Protein AF-A0A8H2WHF4-F1 (afdb_monomer_lite)

pLDDT: mean 79.26, s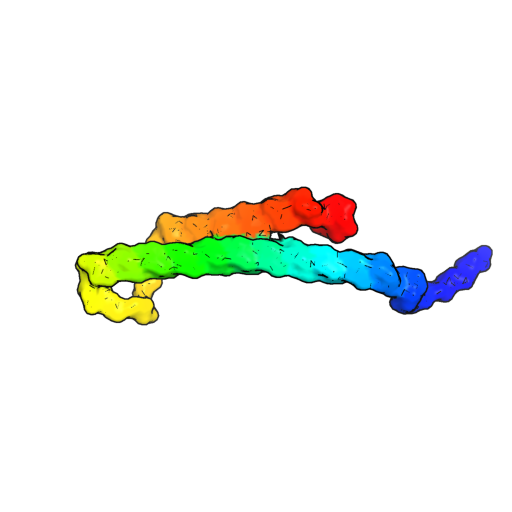td 15.99, range [42.88, 95.38]

InterPro domains:
  IPR023271 Aquaporin-like [G3DSA:1.20.1080.10] (2-89)

Structure (mmCIF, N/CA/C/O backbone):
data_AF-A0A8H2WHF4-F1
#
_entry.id   AF-A0A8H2WHF4-F1
#
loop_
_atom_site.group_PDB
_atom_site.id
_atom_site.type_symbol
_atom_site.label_atom_id
_atom_site.label_alt_id
_atom_site.label_comp_id
_atom_site.label_asym_id
_atom_site.label_entity_id
_atom_site.label_seq_id
_atom_site.pdbx_PDB_ins_code
_atom_site.Cartn_x
_atom_site.Cartn_y
_atom_site.Cartn_z
_atom_site.occupancy
_atom_site.B_iso_or_equiv
_atom_site.auth_seq_id
_atom_site.auth_comp_id
_atom_site.auth_asym_id
_atom_site.auth_atom_id
_atom_site.pdbx_PDB_model_num
ATOM 1 N N . MET A 1 1 ? 13.250 5.324 -43.236 1.00 42.88 1 MET A N 1
ATOM 2 C CA . MET A 1 1 ? 12.254 4.441 -42.594 1.00 42.88 1 MET A CA 1
ATOM 3 C C . MET A 1 1 ? 13.023 3.403 -41.809 1.00 42.88 1 MET A C 1
ATOM 5 O O . MET A 1 1 ? 13.744 2.624 -42.417 1.00 42.88 1 MET A O 1
ATOM 9 N N . LYS A 1 2 ? 13.003 3.508 -40.481 1.00 44.91 2 LYS A N 1
ATOM 10 C CA . LYS A 1 2 ? 13.723 2.609 -39.581 1.00 44.91 2 LYS A CA 1
ATOM 11 C C . LYS A 1 2 ? 12.753 1.479 -39.246 1.00 44.91 2 LYS A C 1
ATOM 13 O O . LYS A 1 2 ? 11.695 1.740 -38.686 1.00 44.91 2 LYS A O 1
ATOM 18 N N . ASN A 1 3 ? 13.052 0.281 -39.732 1.00 54.06 3 ASN A N 1
ATOM 19 C CA . ASN A 1 3 ? 12.263 -0.913 -39.457 1.00 54.06 3 ASN A CA 1
ATOM 20 C C . ASN A 1 3 ? 12.716 -1.453 -38.099 1.00 54.06 3 ASN A C 1
ATOM 22 O O . ASN A 1 3 ? 13.542 -2.360 -38.049 1.00 54.06 3 ASN A O 1
ATOM 26 N N . ASP A 1 4 ? 12.223 -0.859 -37.017 1.00 54.22 4 ASP A N 1
ATOM 27 C CA . ASP A 1 4 ? 12.378 -1.434 -35.686 1.00 54.22 4 ASP A CA 1
ATOM 28 C C . ASP A 1 4 ? 11.227 -2.432 -35.512 1.00 54.22 4 ASP A C 1
ATOM 30 O O . ASP A 1 4 ? 10.068 -2.072 -35.330 1.00 54.22 4 ASP A O 1
ATOM 34 N N . SER A 1 5 ? 11.528 -3.714 -35.708 1.00 56.38 5 SER A N 1
ATOM 35 C CA . SER A 1 5 ? 10.627 -4.800 -35.341 1.00 56.38 5 SER A CA 1
ATOM 36 C C . SER A 1 5 ? 10.467 -4.784 -33.821 1.00 56.38 5 SER A C 1
ATOM 38 O O . SER A 1 5 ? 11.422 -5.129 -33.122 1.00 56.38 5 SER A O 1
ATOM 40 N N . ASP A 1 6 ? 9.296 -4.383 -33.323 1.00 62.00 6 ASP A N 1
ATOM 41 C CA . ASP A 1 6 ? 8.919 -4.470 -31.908 1.00 62.00 6 ASP A CA 1
ATOM 42 C C . ASP A 1 6 ? 9.020 -5.929 -31.438 1.00 62.00 6 ASP A C 1
ATOM 44 O O . ASP A 1 6 ? 8.107 -6.744 -31.585 1.00 62.00 6 ASP A O 1
ATOM 48 N N . SER A 1 7 ? 10.191 -6.292 -30.918 1.00 64.50 7 SER A N 1
ATOM 49 C CA . SER A 1 7 ? 10.416 -7.575 -30.272 1.00 64.50 7 SER A CA 1
ATOM 50 C C . SER A 1 7 ? 9.668 -7.561 -28.946 1.00 64.50 7 SER A C 1
ATOM 52 O O . SER A 1 7 ? 10.010 -6.782 -28.058 1.00 64.50 7 SER A O 1
ATOM 54 N N . LEU A 1 8 ? 8.700 -8.467 -28.783 1.00 62.44 8 LEU A N 1
ATOM 55 C CA . LEU A 1 8 ? 7.962 -8.694 -27.529 1.00 62.44 8 LEU A CA 1
ATOM 56 C C . LEU A 1 8 ? 8.875 -8.934 -26.310 1.00 62.44 8 LEU A C 1
ATOM 58 O O . LEU A 1 8 ? 8.425 -8.833 -25.177 1.00 62.44 8 LEU A O 1
ATOM 62 N N . PHE A 1 9 ? 10.154 -9.252 -26.534 1.00 66.19 9 PHE A N 1
ATOM 63 C CA . PHE A 1 9 ? 11.149 -9.504 -25.491 1.00 66.19 9 PHE A CA 1
ATOM 64 C C . PHE A 1 9 ? 12.262 -8.450 -25.430 1.00 66.19 9 PHE A C 1
ATOM 66 O O . PHE A 1 9 ? 13.199 -8.604 -24.650 1.00 66.19 9 PHE A O 1
ATOM 73 N N . GLY A 1 10 ? 12.191 -7.388 -26.239 1.00 69.25 10 GLY A N 1
ATOM 74 C CA . GLY A 1 10 ? 13.212 -6.335 -26.274 1.00 69.25 10 GLY A CA 1
ATOM 75 C C . GLY A 1 10 ? 13.336 -5.569 -24.954 1.00 69.25 10 GLY A C 1
ATOM 76 O O . GLY A 1 10 ? 14.442 -5.193 -24.577 1.00 69.25 10 GLY A O 1
ATOM 77 N N . ASN A 1 11 ? 12.223 -5.430 -24.223 1.00 77.31 11 ASN A N 1
ATOM 78 C CA . ASN A 1 11 ? 12.135 -4.688 -22.960 1.00 77.31 11 ASN A CA 1
ATOM 79 C C . ASN A 1 11 ? 11.789 -5.575 -21.752 1.00 77.31 11 ASN A C 1
ATOM 81 O O . ASN A 1 11 ? 11.463 -5.064 -20.686 1.00 77.31 11 ASN A O 1
ATOM 85 N N . LEU A 1 12 ? 11.928 -6.904 -21.872 1.00 82.81 12 LEU A N 1
ATOM 86 C CA . LEU A 1 12 ? 11.504 -7.865 -20.841 1.00 82.81 12 LEU A CA 1
ATOM 87 C C . LEU A 1 12 ? 12.089 -7.564 -19.448 1.00 82.81 12 LEU A C 1
ATOM 89 O O . LEU A 1 12 ? 11.450 -7.812 -18.430 1.00 82.81 12 LEU A O 1
ATOM 93 N N . ARG A 1 13 ? 13.315 -7.032 -19.387 1.00 83.00 13 ARG A N 1
ATOM 94 C CA . ARG A 1 13 ? 13.958 -6.640 -18.127 1.00 83.00 13 ARG A CA 1
ATOM 95 C C . ARG A 1 13 ? 13.225 -5.488 -17.438 1.00 83.00 13 ARG A C 1
ATOM 97 O O . ARG A 1 13 ? 13.048 -5.540 -16.222 1.00 83.00 13 ARG A O 1
ATOM 104 N N . ASP A 1 14 ? 12.825 -4.480 -18.201 1.00 84.50 14 ASP A N 1
ATOM 105 C CA . ASP A 1 14 ? 12.125 -3.308 -17.680 1.00 84.50 14 ASP A CA 1
ATOM 106 C C . ASP A 1 14 ? 10.677 -3.677 -17.330 1.00 84.50 14 ASP A C 1
ATOM 108 O O . ASP A 1 14 ? 10.190 -3.288 -16.269 1.00 84.50 14 ASP A O 1
ATOM 112 N N . ASP A 1 15 ? 10.050 -4.548 -18.128 1.00 85.94 15 ASP A N 1
ATOM 113 C CA . ASP A 1 15 ? 8.718 -5.101 -17.857 1.00 85.94 15 ASP A CA 1
ATOM 114 C C . ASP A 1 15 ? 8.690 -5.940 -16.568 1.00 85.94 15 ASP A C 1
ATOM 116 O O . ASP A 1 15 ? 7.791 -5.786 -15.743 1.00 85.94 15 ASP A O 1
ATOM 120 N N . ILE A 1 16 ? 9.690 -6.803 -16.340 1.00 89.38 16 ILE A N 1
ATOM 121 C CA . ILE A 1 16 ? 9.809 -7.588 -15.097 1.00 89.38 16 ILE A CA 1
ATOM 122 C C . ILE A 1 16 ? 10.068 -6.672 -13.900 1.00 89.38 16 ILE A C 1
ATOM 124 O O . ILE A 1 16 ? 9.505 -6.888 -12.826 1.00 89.38 16 ILE A O 1
ATOM 128 N N . HIS A 1 17 ? 10.914 -5.652 -14.064 1.00 88.12 17 HIS A N 1
ATOM 129 C CA . HIS A 1 17 ? 11.183 -4.691 -13.001 1.00 88.12 17 HIS A CA 1
ATOM 130 C C . HIS A 1 17 ? 9.907 -3.931 -12.613 1.00 88.12 17 HIS A C 1
ATOM 132 O O . HIS A 1 17 ? 9.566 -3.884 -11.429 1.00 88.12 17 HIS A O 1
ATOM 138 N N . ALA A 1 18 ? 9.152 -3.433 -13.595 1.00 88.50 18 ALA A N 1
ATOM 139 C CA . ALA A 1 18 ? 7.861 -2.793 -13.370 1.00 88.50 18 ALA A CA 1
ATOM 140 C C . ALA A 1 18 ? 6.854 -3.752 -12.713 1.00 88.50 18 ALA A C 1
ATOM 142 O O . ALA A 1 18 ? 6.303 -3.436 -11.661 1.00 88.50 18 ALA A O 1
ATOM 143 N N . ALA A 1 19 ? 6.688 -4.967 -13.245 1.00 89.94 19 ALA A N 1
ATOM 144 C CA . ALA A 1 19 ? 5.778 -5.968 -12.686 1.00 89.94 19 ALA A CA 1
ATOM 145 C C . ALA A 1 19 ? 6.124 -6.350 -11.235 1.00 89.94 19 ALA A C 1
ATOM 147 O O . ALA A 1 19 ? 5.230 -6.568 -10.417 1.00 89.94 19 ALA A O 1
ATOM 148 N N . SER A 1 20 ? 7.416 -6.415 -10.890 1.00 90.44 20 SER A N 1
ATOM 149 C CA . SER A 1 20 ? 7.859 -6.727 -9.527 1.00 90.44 20 SER A CA 1
ATOM 150 C C . SER A 1 20 ? 7.483 -5.636 -8.521 1.00 90.44 20 SER A C 1
ATOM 152 O O . SER A 1 20 ? 7.094 -5.937 -7.391 1.00 90.44 20 SER A O 1
ATOM 154 N N . LEU A 1 21 ? 7.551 -4.373 -8.941 1.00 88.62 21 LEU A N 1
ATOM 155 C CA . LEU A 1 21 ? 7.219 -3.227 -8.104 1.00 88.62 21 LEU A CA 1
ATOM 156 C C . LEU A 1 21 ? 5.709 -3.016 -7.998 1.00 88.62 21 LEU A C 1
ATOM 158 O O . LEU A 1 21 ? 5.226 -2.750 -6.903 1.00 88.62 21 LEU A O 1
ATOM 162 N N . GLU A 1 22 ? 4.962 -3.253 -9.075 1.00 91.50 22 GLU A N 1
ATOM 163 C CA . GLU A 1 22 ? 3.494 -3.312 -9.054 1.00 91.50 22 GLU A CA 1
ATOM 164 C C . GLU A 1 22 ? 2.984 -4.398 -8.099 1.00 91.50 22 GLU A C 1
ATOM 166 O O . GLU A 1 22 ? 2.065 -4.180 -7.303 1.00 91.50 22 GLU A O 1
ATOM 171 N N . LEU A 1 23 ? 3.625 -5.571 -8.112 1.00 93.75 23 LEU A N 1
ATOM 172 C CA . LEU A 1 23 ? 3.307 -6.644 -7.177 1.00 93.75 23 LEU A CA 1
ATOM 173 C C . LEU A 1 23 ? 3.619 -6.232 -5.732 1.00 93.75 23 LEU A C 1
ATOM 175 O O . LEU A 1 23 ? 2.789 -6.440 -4.849 1.00 93.75 23 LEU A O 1
ATOM 179 N N . ALA A 1 24 ? 4.785 -5.631 -5.480 1.00 93.25 24 ALA A N 1
ATOM 180 C CA . ALA A 1 24 ? 5.161 -5.161 -4.148 1.00 93.25 24 ALA A CA 1
ATOM 181 C C . ALA A 1 24 ? 4.208 -4.070 -3.626 1.00 93.25 24 ALA A C 1
ATOM 183 O O . ALA A 1 24 ? 3.774 -4.136 -2.473 1.00 93.25 24 ALA A O 1
ATOM 184 N N . GLY A 1 25 ? 3.832 -3.112 -4.478 1.00 91.94 25 GLY A N 1
ATOM 185 C CA . GLY A 1 25 ? 2.853 -2.070 -4.170 1.00 91.94 25 GLY A CA 1
ATOM 186 C C . GLY A 1 25 ? 1.472 -2.644 -3.878 1.00 91.94 25 GLY A C 1
ATOM 187 O O . GLY A 1 25 ? 0.859 -2.286 -2.875 1.00 91.94 25 GLY A O 1
ATOM 188 N N . THR A 1 26 ? 1.024 -3.616 -4.672 1.00 94.06 26 THR A N 1
ATOM 189 C CA . THR A 1 26 ? -0.249 -4.314 -4.446 1.0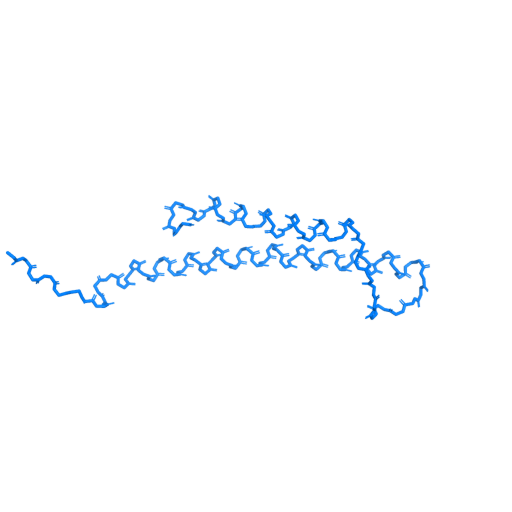0 94.06 26 THR A CA 1
ATOM 190 C C . THR A 1 26 ? -0.234 -5.110 -3.143 1.00 94.06 26 THR A C 1
ATOM 192 O O . THR A 1 26 ? -1.210 -5.080 -2.395 1.00 94.06 26 THR A O 1
ATOM 195 N N . ILE A 1 27 ? 0.868 -5.798 -2.824 1.00 95.19 27 ILE A N 1
ATOM 196 C CA . ILE A 1 27 ? 1.012 -6.513 -1.550 1.00 95.19 27 ILE A CA 1
ATOM 197 C C . ILE A 1 27 ? 0.930 -5.528 -0.385 1.00 95.19 27 ILE A C 1
ATOM 199 O O . ILE A 1 27 ? 0.204 -5.793 0.568 1.00 95.19 27 ILE A O 1
ATOM 203 N N . LEU A 1 28 ? 1.627 -4.392 -0.452 1.00 93.19 28 LEU A N 1
ATOM 204 C CA . LEU A 1 28 ? 1.595 -3.378 0.603 1.00 93.19 28 LEU A CA 1
ATOM 205 C C . LEU A 1 28 ? 0.197 -2.758 0.758 1.00 93.19 28 LEU A C 1
ATOM 207 O O . LEU A 1 28 ? -0.293 -2.631 1.884 1.00 93.19 28 LEU A O 1
ATOM 211 N N . PHE A 1 29 ? -0.466 -2.446 -0.358 1.00 94.06 29 PHE A N 1
ATOM 212 C CA . PHE A 1 29 ? -1.849 -1.976 -0.387 1.00 94.06 29 PHE A CA 1
ATOM 213 C C . PHE A 1 29 ? -2.790 -2.980 0.292 1.00 94.06 29 PHE A C 1
ATOM 215 O O . PHE A 1 29 ? -3.494 -2.665 1.252 1.00 94.06 29 PHE A O 1
ATOM 222 N N . LEU A 1 30 ? -2.780 -4.230 -0.165 1.00 95.31 30 LEU A N 1
ATOM 223 C CA . LEU A 1 30 ? -3.683 -5.244 0.361 1.00 95.31 30 LEU A CA 1
ATOM 224 C C . LEU A 1 30 ? -3.358 -5.586 1.816 1.00 95.31 30 LEU A C 1
ATOM 226 O O . LEU A 1 30 ? -4.277 -5.731 2.612 1.00 95.31 30 LEU A O 1
ATOM 230 N N . LEU A 1 31 ? -2.084 -5.666 2.201 1.00 95.38 31 LEU A N 1
ATOM 231 C CA . LEU A 1 31 ? -1.688 -5.979 3.574 1.00 95.38 31 LEU A CA 1
ATOM 232 C C . LEU A 1 31 ? -2.205 -4.924 4.560 1.00 95.38 31 LEU A C 1
ATOM 234 O O . LEU A 1 31 ? -2.805 -5.272 5.577 1.00 95.38 31 LEU A O 1
ATOM 238 N N . LEU A 1 32 ? -2.008 -3.639 4.259 1.00 93.62 32 LEU A N 1
ATOM 239 C CA . LEU A 1 32 ? -2.451 -2.556 5.138 1.00 93.62 32 LEU A CA 1
ATOM 240 C C . LEU A 1 32 ? -3.977 -2.380 5.101 1.00 93.62 32 LEU A C 1
ATOM 242 O O . LEU A 1 32 ? -4.601 -2.239 6.154 1.00 93.62 32 LEU A O 1
ATOM 246 N N . GLY A 1 33 ? -4.587 -2.435 3.914 1.00 93.38 33 GLY A N 1
ATOM 247 C CA . GLY A 1 33 ? -6.032 -2.299 3.737 1.00 93.38 33 GLY A CA 1
ATOM 248 C 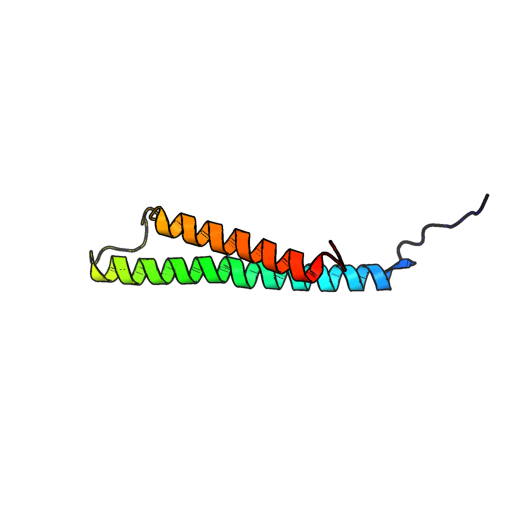C . GLY A 1 33 ? -6.828 -3.447 4.368 1.00 93.38 33 GLY A C 1
ATOM 249 O O . GLY A 1 33 ? -7.721 -3.216 5.188 1.00 93.38 33 GLY A O 1
ATOM 250 N N . LEU A 1 34 ? -6.474 -4.702 4.062 1.00 93.50 34 LEU A N 1
ATOM 251 C CA . LEU A 1 34 ? -7.119 -5.869 4.677 1.00 93.50 34 LEU A CA 1
ATOM 252 C C . LEU A 1 34 ? -6.777 -5.976 6.168 1.00 93.50 34 LEU A C 1
ATOM 254 O O . LEU A 1 34 ? -7.633 -6.391 6.949 1.00 93.50 34 LEU A O 1
ATOM 258 N N . GLY A 1 35 ? -5.575 -5.564 6.586 1.00 92.06 35 GLY A N 1
ATOM 259 C CA . GLY A 1 35 ? -5.205 -5.473 8.000 1.00 92.06 35 GLY A CA 1
ATOM 260 C C . GLY A 1 35 ? -6.129 -4.536 8.787 1.00 92.06 35 GLY A C 1
ATOM 261 O O . GLY A 1 35 ? -6.599 -4.898 9.868 1.00 92.06 35 GLY A O 1
ATOM 262 N N . GLY A 1 36 ? -6.476 -3.378 8.216 1.00 90.38 36 GLY A N 1
ATOM 263 C CA . GLY A 1 36 ? -7.468 -2.461 8.784 1.00 90.38 36 GLY A CA 1
ATOM 264 C C . GLY A 1 36 ? -8.859 -3.091 8.911 1.00 90.38 36 GLY A C 1
ATOM 265 O O . GLY A 1 36 ? -9.499 -2.989 9.959 1.00 90.38 36 GLY A O 1
ATOM 266 N N . ILE A 1 37 ? -9.312 -3.829 7.895 1.00 90.88 37 ILE A N 1
ATOM 267 C CA . ILE A 1 37 ? -10.590 -4.559 7.959 1.00 90.88 37 ILE A CA 1
ATOM 268 C C . ILE A 1 37 ? -10.586 -5.598 9.085 1.00 90.88 37 ILE A C 1
ATOM 270 O O . ILE A 1 37 ? -11.553 -5.688 9.845 1.00 90.88 37 ILE A O 1
ATOM 274 N N . GLN A 1 38 ? -9.501 -6.359 9.239 1.00 91.00 38 GLN A N 1
ATOM 275 C CA . GLN A 1 38 ? -9.397 -7.353 10.307 1.00 91.00 38 GLN A CA 1
ATOM 276 C C . GLN A 1 38 ? -9.406 -6.700 11.694 1.00 91.00 38 GLN A C 1
ATOM 278 O O . GLN A 1 38 ? -10.183 -7.116 12.554 1.00 91.00 38 GLN A O 1
ATOM 283 N N . ALA A 1 39 ? -8.616 -5.644 11.909 1.00 88.94 39 ALA A N 1
ATOM 284 C CA . ALA A 1 39 ? -8.589 -4.910 13.180 1.00 88.94 39 ALA A CA 1
ATOM 285 C C . ALA A 1 39 ? -9.975 -4.357 13.562 1.00 88.94 39 ALA A C 1
ATOM 287 O O . ALA A 1 39 ? -10.394 -4.398 14.724 1.00 88.94 39 ALA A O 1
ATOM 288 N N . SER A 1 40 ? -10.717 -3.899 12.556 1.00 86.75 40 SER A N 1
ATOM 289 C CA . SER A 1 40 ? -12.091 -3.432 12.685 1.00 86.75 40 SER A CA 1
ATOM 290 C C . SER A 1 40 ? -13.055 -4.549 13.110 1.00 86.75 40 SER A C 1
ATOM 292 O O . SER A 1 40 ? -13.853 -4.372 14.033 1.00 86.75 40 SER A O 1
ATOM 294 N N . ALA A 1 41 ? -12.942 -5.730 12.496 1.00 83.19 41 ALA A N 1
ATOM 295 C CA . ALA A 1 41 ? -13.742 -6.899 12.850 1.00 83.19 41 ALA A CA 1
ATOM 296 C C . ALA A 1 41 ? -13.456 -7.401 14.278 1.00 83.19 41 ALA A C 1
ATOM 298 O O . ALA A 1 41 ? -14.396 -7.701 15.015 1.00 83.19 41 ALA A O 1
ATOM 299 N N . PHE A 1 42 ? -12.185 -7.441 14.701 1.00 82.12 42 PHE A N 1
ATOM 300 C CA . PHE A 1 42 ? -11.811 -7.807 16.074 1.00 82.12 42 PHE A CA 1
ATOM 301 C C 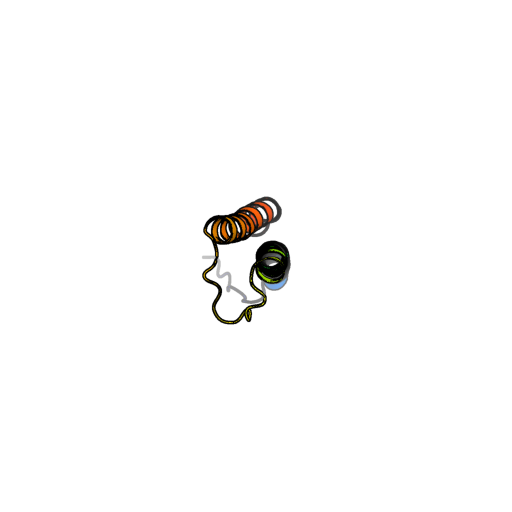. PHE A 1 42 ? -12.380 -6.829 17.108 1.00 82.12 42 PHE A C 1
ATOM 303 O O . PHE A 1 42 ? -12.929 -7.255 18.125 1.00 82.12 42 PHE A O 1
ATOM 310 N N . SER A 1 43 ? -12.305 -5.526 16.830 1.00 77.56 43 SER A N 1
ATOM 311 C CA . SER A 1 43 ? -12.838 -4.485 17.719 1.00 77.56 43 SER A CA 1
ATOM 312 C C . SER A 1 43 ? -14.355 -4.605 17.888 1.00 77.56 43 SER A C 1
ATOM 314 O O . SER A 1 43 ? -14.877 -4.506 18.999 1.00 77.56 43 SER A O 1
ATOM 316 N N . ASN A 1 44 ? -15.067 -4.898 16.799 1.00 72.12 44 ASN A N 1
ATOM 317 C CA . ASN A 1 44 ? -16.501 -5.155 16.839 1.00 72.12 44 ASN A CA 1
ATOM 318 C C . ASN A 1 44 ? -16.861 -6.397 17.658 1.00 72.12 44 ASN A C 1
ATOM 320 O O . ASN A 1 44 ? -17.797 -6.351 18.449 1.00 72.12 44 ASN A O 1
ATOM 324 N N . GLN A 1 45 ? -16.132 -7.504 17.491 1.00 68.62 45 GLN A N 1
ATOM 325 C CA . GLN A 1 45 ? -16.379 -8.717 18.276 1.00 68.62 45 GLN A CA 1
ATOM 326 C C . GLN A 1 45 ? -16.143 -8.489 19.772 1.00 68.62 45 GLN A C 1
ATOM 328 O O . GLN A 1 45 ? -16.939 -8.957 20.584 1.00 68.62 45 GLN A O 1
ATOM 333 N N . ALA A 1 46 ? -15.108 -7.728 20.141 1.00 64.38 46 ALA A N 1
ATOM 334 C CA . ALA A 1 46 ? -14.857 -7.355 21.531 1.00 64.38 46 ALA A CA 1
ATOM 335 C C . ALA A 1 46 ? -16.007 -6.520 22.122 1.00 64.38 46 ALA A C 1
ATOM 337 O O . ALA A 1 46 ? -16.415 -6.748 23.258 1.00 64.38 46 ALA A O 1
ATOM 338 N N . PHE A 1 47 ? -16.579 -5.594 21.347 1.00 60.91 47 PHE A N 1
ATOM 339 C CA . PHE A 1 47 ? -17.692 -4.759 21.804 1.00 6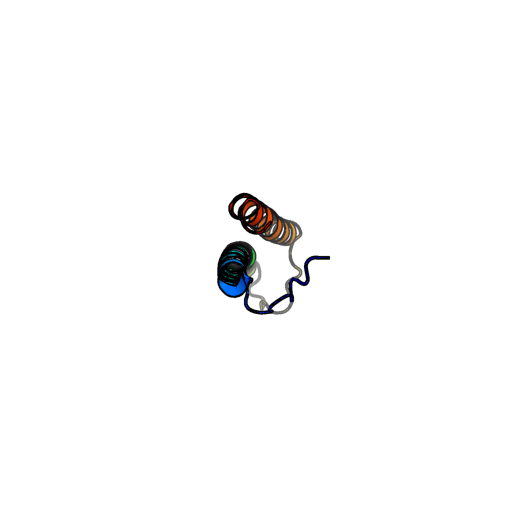0.91 47 PHE A CA 1
ATOM 340 C C . PHE A 1 47 ? -19.021 -5.535 21.888 1.00 60.91 47 PHE A C 1
ATOM 342 O O . PHE A 1 47 ? -19.740 -5.453 22.883 1.00 60.91 47 PHE A O 1
ATOM 349 N N . VAL A 1 48 ? -19.339 -6.342 20.871 1.00 60.00 48 VAL A N 1
ATOM 350 C CA . VAL A 1 48 ? -20.588 -7.126 20.787 1.00 60.00 48 VAL A CA 1
ATOM 351 C C . VAL A 1 48 ? -20.597 -8.293 21.779 1.00 60.00 48 VAL A C 1
ATOM 353 O O . VAL A 1 48 ? -21.633 -8.564 22.395 1.00 60.00 48 VAL A O 1
ATOM 356 N N . GLY A 1 49 ? -19.444 -8.943 21.979 1.00 54.88 49 GLY A N 1
ATOM 357 C CA . GLY A 1 49 ? -19.260 -10.028 22.946 1.00 54.88 49 GLY A CA 1
ATOM 358 C C . GLY A 1 49 ? -19.436 -9.581 24.398 1.00 54.88 49 GLY A C 1
ATOM 359 O O . GLY A 1 49 ? -19.934 -10.354 25.211 1.00 54.88 49 GLY A O 1
ATOM 360 N N . VAL A 1 50 ? -19.113 -8.322 24.711 1.00 54.91 50 VAL A N 1
ATOM 361 C CA . VAL A 1 50 ? -19.364 -7.718 26.030 1.00 54.91 50 VAL A CA 1
ATOM 362 C C . VAL A 1 50 ? -20.823 -7.277 26.186 1.00 54.91 50 VAL A C 1
ATOM 364 O O . VAL A 1 50 ? -21.372 -7.360 27.281 1.00 54.91 50 VAL A O 1
ATOM 367 N N . ALA A 1 51 ? -21.468 -6.820 25.109 1.00 55.56 51 ALA A N 1
ATOM 368 C CA . ALA A 1 51 ? -22.773 -6.169 25.201 1.00 55.56 51 ALA A CA 1
ATOM 369 C C . ALA A 1 51 ? -23.990 -7.107 25.115 1.00 55.56 51 ALA A C 1
ATOM 371 O O . ALA A 1 51 ? -25.038 -6.755 25.652 1.00 55.56 51 ALA A O 1
ATOM 372 N N . THR A 1 52 ? -23.922 -8.249 24.412 1.00 51.72 52 THR A N 1
ATOM 373 C CA . THR A 1 52 ? -25.172 -8.955 24.030 1.00 51.72 52 THR A CA 1
ATOM 374 C C . THR A 1 52 ? -25.169 -10.482 24.071 1.00 51.72 52 THR A C 1
ATOM 376 O O . THR A 1 52 ? -26.244 -11.063 23.957 1.00 51.72 52 THR A O 1
ATOM 379 N N . GLY A 1 53 ? -24.026 -11.164 24.214 1.00 53.25 53 GLY A N 1
ATOM 380 C CA . GLY A 1 53 ? -23.984 -12.639 24.186 1.00 53.25 53 GLY A CA 1
ATOM 381 C C . GLY A 1 53 ? -24.570 -13.283 22.912 1.00 53.25 53 GLY A C 1
ATOM 382 O O . GLY A 1 53 ? -24.786 -14.493 22.884 1.00 53.25 53 GLY A O 1
ATOM 383 N N . ALA A 1 54 ? -24.845 -12.495 21.866 1.00 49.81 54 ALA A N 1
ATOM 384 C CA . ALA A 1 54 ? -25.563 -12.910 20.669 1.00 49.81 54 ALA A CA 1
ATOM 385 C C . ALA A 1 54 ? -24.609 -13.128 19.486 1.00 49.81 54 ALA A C 1
ATOM 387 O O . ALA A 1 54 ? -23.654 -12.379 19.274 1.00 49.81 54 ALA A O 1
ATOM 388 N N . SER A 1 55 ? -24.886 -14.182 18.716 1.00 47.59 55 SER A N 1
ATOM 389 C CA . SER A 1 55 ? -24.046 -14.702 17.638 1.00 47.59 55 SER A CA 1
ATOM 390 C C . SER A 1 55 ? -23.754 -13.681 16.530 1.00 47.59 55 SER A C 1
ATOM 392 O O . SER A 1 55 ? -24.631 -12.986 16.021 1.00 47.59 55 SER A O 1
ATOM 394 N N . THR A 1 56 ? -22.492 -13.669 16.109 1.00 52.84 56 THR A N 1
ATOM 395 C CA . THR A 1 56 ? -21.799 -12.758 15.181 1.00 52.84 56 THR A CA 1
ATOM 396 C C . THR A 1 56 ? -22.243 -12.821 13.709 1.00 52.84 56 THR A C 1
ATOM 398 O O . THR A 1 56 ? -21.578 -12.253 12.847 1.00 52.84 56 THR A O 1
ATOM 401 N N . ALA A 1 57 ? -23.356 -13.486 13.387 1.00 48.53 57 ALA A N 1
ATOM 402 C CA . ALA A 1 57 ? -23.691 -13.857 12.008 1.00 48.53 57 ALA A CA 1
ATOM 403 C C . ALA A 1 57 ? -24.393 -12.760 11.176 1.00 48.53 57 ALA A C 1
ATOM 405 O O . ALA A 1 57 ? -24.419 -12.871 9.955 1.00 48.53 57 ALA A O 1
ATOM 406 N N . ASN A 1 58 ? -24.949 -11.704 11.790 1.00 46.81 58 ASN A N 1
ATOM 407 C CA . ASN A 1 58 ? -25.687 -10.651 11.064 1.00 46.81 58 ASN A CA 1
ATOM 408 C C . ASN A 1 58 ? -25.498 -9.238 11.657 1.00 46.81 58 ASN A C 1
ATOM 410 O O . ASN A 1 58 ? -26.431 -8.437 11.718 1.00 46.81 58 ASN A O 1
ATOM 414 N N . GLN A 1 59 ? -24.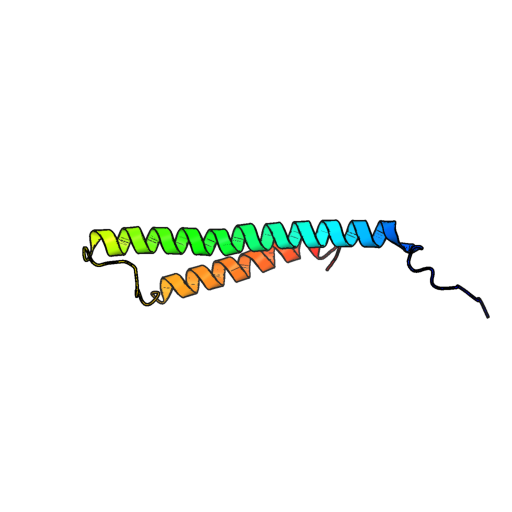301 -8.927 12.157 1.00 60.41 59 GLN A N 1
ATOM 415 C CA . GLN A 1 59 ? -24.003 -7.596 12.694 1.00 60.41 59 GLN A CA 1
ATOM 416 C C . GLN A 1 59 ? -23.923 -6.572 11.551 1.00 60.41 59 GLN A C 1
ATOM 418 O O . GLN A 1 59 ? -22.994 -6.581 10.740 1.00 60.41 59 GLN A O 1
ATOM 423 N N . ILE A 1 60 ? -24.915 -5.681 11.495 1.00 64.00 60 ILE A N 1
ATOM 424 C CA . ILE A 1 60 ? -24.863 -4.467 10.680 1.00 64.00 60 ILE A CA 1
ATOM 425 C C . ILE A 1 60 ? -23.623 -3.689 11.127 1.00 64.00 60 ILE A C 1
ATOM 427 O O . ILE A 1 60 ? -23.482 -3.369 12.307 1.00 64.00 60 ILE A O 1
ATOM 431 N N . HIS A 1 61 ? -22.711 -3.420 10.194 1.00 68.75 61 HIS A N 1
ATOM 432 C CA . HIS A 1 61 ? -21.492 -2.682 10.505 1.00 68.75 61 HIS A CA 1
ATOM 433 C C . HIS A 1 61 ? -21.868 -1.276 10.985 1.00 68.75 61 HIS A C 1
ATOM 435 O O . HIS A 1 61 ? -22.689 -0.597 10.365 1.00 68.75 61 HIS A O 1
ATOM 441 N N . SER A 1 62 ? -21.291 -0.837 12.104 1.00 81.25 62 SER A N 1
ATOM 442 C CA . SER A 1 62 ? -21.559 0.503 12.629 1.00 81.25 62 SER A CA 1
ATOM 443 C C . SER A 1 62 ? -20.901 1.560 11.734 1.00 81.25 62 SER A C 1
ATOM 445 O O . SER A 1 62 ? -19.838 1.321 11.165 1.00 81.25 62 SER A O 1
ATOM 447 N N . ILE A 1 63 ? -21.494 2.753 11.602 1.00 86.31 63 ILE A N 1
ATOM 448 C CA . ILE A 1 63 ? -20.927 3.829 10.761 1.00 86.31 63 ILE A CA 1
ATOM 449 C C . ILE A 1 63 ? -19.438 4.110 11.072 1.00 86.31 63 ILE A C 1
ATOM 451 O O . ILE A 1 63 ? -18.659 4.204 10.122 1.00 86.31 63 ILE A O 1
ATOM 455 N N . PRO A 1 64 ? -18.988 4.173 12.346 1.00 86.69 64 PRO A N 1
ATOM 456 C CA . PRO A 1 64 ? -17.568 4.348 12.664 1.00 86.69 64 PRO A CA 1
ATOM 457 C C . PRO A 1 64 ? -16.685 3.215 12.132 1.00 86.69 64 PRO A C 1
ATOM 459 O O . PRO A 1 64 ? -15.559 3.456 11.705 1.00 86.69 64 PRO A O 1
ATOM 462 N N . GLN A 1 65 ? -17.203 1.987 12.118 1.00 85.69 65 GLN A N 1
ATOM 463 C CA . GLN A 1 65 ? -16.506 0.820 11.596 1.00 85.69 65 GLN A CA 1
ATOM 464 C C . GLN A 1 65 ? -16.336 0.895 10.073 1.00 85.69 65 GLN A C 1
ATOM 466 O O . GLN A 1 65 ? -15.230 0.701 9.572 1.00 85.69 65 GLN A O 1
ATOM 471 N N . LEU A 1 66 ? -17.405 1.221 9.335 1.00 89.75 66 LEU A N 1
ATOM 472 C CA . LEU A 1 66 ? -17.333 1.431 7.883 1.00 89.75 66 LEU A CA 1
ATOM 473 C C . LEU A 1 66 ? -16.382 2.580 7.531 1.00 89.75 66 LEU A C 1
ATOM 475 O O . LEU A 1 66 ? -15.593 2.461 6.594 1.00 89.75 66 LEU A O 1
ATOM 479 N N . LEU A 1 67 ? -16.420 3.671 8.301 1.00 93.31 67 LEU A N 1
ATOM 480 C CA . LEU A 1 67 ? -15.523 4.807 8.110 1.00 93.31 67 LEU A CA 1
ATOM 481 C C . LEU A 1 67 ? -14.066 4.400 8.352 1.00 93.31 67 LEU A C 1
ATOM 483 O O . LEU A 1 67 ? -13.216 4.704 7.519 1.00 93.31 67 LEU A O 1
ATOM 487 N N . TYR A 1 68 ? -13.780 3.639 9.411 1.00 92.50 68 TYR A N 1
ATOM 488 C CA . TYR A 1 68 ? -12.445 3.096 9.666 1.00 92.50 68 TYR A CA 1
ATOM 489 C C . TYR A 1 68 ? -11.958 2.188 8.528 1.00 92.50 68 TYR A C 1
ATOM 491 O O . TYR A 1 68 ? -10.835 2.349 8.053 1.00 92.50 68 TYR A O 1
ATOM 499 N N . ILE A 1 69 ? -12.814 1.287 8.033 1.00 92.94 69 ILE A N 1
ATOM 500 C CA . ILE A 1 69 ? -12.502 0.424 6.887 1.00 92.94 69 ILE A CA 1
ATOM 501 C C . ILE A 1 69 ? -12.184 1.273 5.647 1.00 92.94 69 ILE A C 1
ATOM 503 O O . ILE A 1 69 ? -11.139 1.082 5.026 1.00 92.94 69 ILE A O 1
ATOM 507 N N . SER A 1 70 ? -13.026 2.257 5.319 1.00 94.69 70 SER A N 1
ATOM 508 C CA . SER A 1 70 ? -12.802 3.142 4.168 1.00 94.69 70 SER A CA 1
ATOM 509 C C . SER A 1 70 ? -11.509 3.954 4.288 1.00 94.69 70 SER A C 1
ATOM 511 O O . SER A 1 70 ? -10.744 4.032 3.329 1.00 94.69 70 SER A O 1
ATOM 513 N N . ALA A 1 71 ? -11.217 4.491 5.476 1.00 94.88 71 ALA A N 1
ATOM 514 C CA . ALA A 1 71 ? -10.000 5.242 5.743 1.00 94.88 71 ALA A CA 1
ATOM 515 C C . ALA A 1 71 ? -8.762 4.345 5.642 1.00 94.88 71 ALA A C 1
ATOM 517 O O . ALA A 1 71 ? -7.762 4.762 5.066 1.00 94.88 71 ALA A O 1
ATOM 518 N N . SER A 1 72 ? -8.835 3.104 6.134 1.00 94.75 72 SER A N 1
ATOM 519 C CA . SER A 1 72 ? -7.735 2.141 6.025 1.00 94.75 72 SER A CA 1
ATOM 520 C C . SER A 1 72 ? -7.414 1.794 4.568 1.00 94.75 72 SER A C 1
ATOM 522 O O . SER A 1 72 ? -6.250 1.856 4.181 1.00 94.75 72 SER A O 1
ATOM 524 N N . MET A 1 73 ? -8.429 1.544 3.732 1.00 95.25 73 MET A N 1
ATOM 525 C CA . MET A 1 73 ? -8.239 1.288 2.300 1.00 95.25 73 MET A CA 1
ATOM 526 C C . MET A 1 73 ? -7.720 2.526 1.558 1.00 95.25 73 MET A C 1
ATOM 528 O O . MET A 1 73 ? -6.786 2.426 0.765 1.00 95.25 73 MET A O 1
ATOM 532 N N . GLY A 1 74 ? -8.282 3.706 1.839 1.00 95.31 74 GLY A N 1
ATOM 533 C CA . GLY A 1 74 ? -7.888 4.957 1.188 1.00 95.31 74 GLY A CA 1
ATOM 534 C C . GLY A 1 74 ? -6.468 5.403 1.545 1.00 95.31 74 GLY A C 1
ATOM 535 O O . GLY A 1 74 ? -5.683 5.736 0.659 1.00 95.31 74 GLY A O 1
ATOM 536 N N . LEU A 1 75 ? -6.104 5.367 2.831 1.00 94.81 75 LEU A N 1
ATOM 537 C CA . LEU A 1 75 ? -4.748 5.702 3.277 1.00 94.81 75 LEU A CA 1
ATOM 538 C C . LEU A 1 75 ? -3.728 4.662 2.817 1.00 94.81 75 LEU A C 1
ATOM 540 O O . LEU A 1 75 ? -2.608 5.025 2.475 1.00 94.81 75 LEU A O 1
ATOM 544 N N . SER A 1 76 ? -4.109 3.387 2.759 1.00 94.81 76 SER A N 1
ATOM 545 C CA . SER A 1 76 ? -3.245 2.335 2.232 1.00 94.81 76 SER A CA 1
ATOM 546 C C . SER A 1 76 ? -2.903 2.551 0.751 1.00 94.81 76 SER A C 1
ATOM 548 O O . SER A 1 76 ? -1.730 2.448 0.380 1.00 94.81 76 SER A O 1
ATOM 550 N N . LEU A 1 77 ? -3.881 2.934 -0.081 1.00 93.12 77 LEU A N 1
ATOM 551 C CA . LEU A 1 77 ? -3.617 3.336 -1.467 1.00 93.12 77 LEU A CA 1
ATOM 552 C C . LEU A 1 77 ? -2.737 4.584 -1.539 1.00 93.12 77 LEU A C 1
ATOM 554 O O . LEU A 1 77 ? -1.779 4.596 -2.303 1.00 93.12 77 LEU A O 1
ATOM 558 N N . LEU A 1 78 ? -3.010 5.606 -0.720 1.00 93.75 78 LEU A N 1
ATOM 559 C CA . LEU A 1 78 ? -2.210 6.835 -0.692 1.00 93.75 78 LEU A CA 1
ATOM 560 C C . LEU A 1 78 ? -0.739 6.548 -0.369 1.00 93.75 78 LEU A C 1
ATOM 562 O O . LEU A 1 78 ? 0.148 7.069 -1.041 1.00 93.75 78 LEU A O 1
ATOM 566 N N . VAL A 1 79 ? -0.479 5.704 0.632 1.00 91.38 79 VAL A N 1
ATOM 567 C CA . VAL A 1 79 ? 0.879 5.284 0.997 1.00 91.38 79 VAL A CA 1
ATOM 568 C C . VAL A 1 79 ? 1.520 4.489 -0.140 1.00 91.38 79 VAL A C 1
ATOM 570 O O . VAL A 1 79 ? 2.657 4.776 -0.505 1.00 91.38 79 VAL A O 1
ATOM 573 N N . SER A 1 80 ? 0.794 3.536 -0.731 1.00 90.94 80 SER A N 1
ATOM 574 C CA . SER A 1 80 ? 1.309 2.703 -1.828 1.00 90.94 80 SER A CA 1
ATOM 575 C C . SER A 1 80 ? 1.700 3.553 -3.038 1.00 90.94 80 SER A C 1
ATOM 577 O O . SER A 1 80 ? 2.831 3.469 -3.508 1.00 90.94 80 SER A O 1
ATOM 579 N N . VAL A 1 81 ? 0.823 4.460 -3.473 1.00 91.19 81 VAL A N 1
ATOM 580 C CA . VAL A 1 81 ? 1.118 5.391 -4.569 1.00 91.19 81 VAL A CA 1
ATOM 581 C C . VAL A 1 81 ? 2.298 6.288 -4.197 1.00 91.19 81 VAL A C 1
ATOM 583 O O . VAL A 1 81 ? 3.230 6.417 -4.976 1.00 91.19 81 VAL A O 1
ATOM 586 N N . TRP A 1 82 ? 2.357 6.854 -2.989 1.00 89.12 82 TRP A N 1
ATOM 587 C CA . TRP A 1 82 ? 3.481 7.720 -2.609 1.00 89.12 82 TRP A CA 1
ATOM 588 C C . TRP A 1 82 ? 4.856 7.035 -2.720 1.00 89.12 82 TRP A C 1
ATOM 590 O O . TRP A 1 82 ? 5.828 7.682 -3.117 1.00 89.12 82 TRP A O 1
ATOM 600 N N . PHE A 1 83 ? 4.934 5.733 -2.425 1.00 83.94 83 PHE A N 1
ATOM 601 C CA . PHE A 1 83 ? 6.167 4.954 -2.559 1.00 83.94 83 PHE A CA 1
ATOM 602 C C . PHE A 1 83 ? 6.499 4.565 -4.008 1.00 83.94 83 PHE A C 1
ATOM 604 O O . PHE A 1 83 ? 7.672 4.615 -4.383 1.00 83.94 83 PHE A O 1
ATOM 611 N N . PHE A 1 84 ? 5.504 4.193 -4.819 1.00 86.19 84 PHE A N 1
ATOM 612 C CA . PHE A 1 84 ? 5.734 3.568 -6.132 1.00 86.19 84 PHE A CA 1
ATOM 613 C C . PHE A 1 84 ? 5.454 4.476 -7.345 1.00 86.19 84 PHE A C 1
ATOM 615 O O . PHE A 1 84 ? 5.933 4.182 -8.442 1.00 86.19 84 PHE A O 1
ATOM 622 N N . TYR A 1 85 ? 4.853 5.654 -7.139 1.00 85.56 85 TYR A N 1
ATOM 623 C CA . TYR A 1 85 ? 4.454 6.585 -8.207 1.00 85.56 85 TYR A CA 1
ATOM 624 C C . TYR A 1 85 ? 5.590 7.032 -9.130 1.00 85.56 85 TYR A C 1
ATOM 626 O O . TYR A 1 85 ? 5.375 7.361 -10.291 1.00 85.56 85 TYR A O 1
ATOM 634 N N . ARG A 1 86 ? 6.828 7.077 -8.627 1.00 83.62 86 ARG A N 1
ATOM 635 C CA . ARG A 1 86 ? 7.988 7.479 -9.441 1.00 83.62 86 ARG A CA 1
ATOM 636 C C . ARG A 1 86 ? 8.596 6.347 -10.256 1.00 83.62 86 ARG A C 1
ATOM 638 O O . ARG A 1 86 ? 9.479 6.628 -11.062 1.00 83.62 86 ARG A O 1
ATOM 645 N N . VAL A 1 87 ? 8.200 5.102 -10.010 1.00 77.69 87 VAL A N 1
ATOM 646 C CA . VAL A 1 87 ? 8.827 3.940 -10.644 1.00 77.69 87 VAL A CA 1
ATOM 647 C C . VAL A 1 87 ? 7.859 3.224 -11.568 1.00 77.69 87 VAL A C 1
ATOM 649 O O . VAL A 1 87 ? 8.239 2.920 -12.694 1.00 77.69 87 VAL A O 1
ATOM 652 N N . THR A 1 88 ? 6.627 2.994 -11.121 1.00 83.69 88 THR A N 1
ATOM 653 C CA . THR A 1 88 ? 5.618 2.279 -11.913 1.00 83.69 88 THR A CA 1
ATOM 654 C C . THR A 1 88 ? 4.343 3.086 -12.147 1.00 83.69 88 THR A C 1
ATOM 656 O O . THR A 1 88 ? 3.684 2.870 -13.162 1.00 83.69 88 THR A O 1
ATOM 659 N N . GLY A 1 89 ? 4.085 4.098 -11.311 1.00 69.75 89 GLY A N 1
ATOM 660 C CA . GLY A 1 89 ? 2.924 4.990 -11.413 1.00 69.75 89 GLY A CA 1
ATOM 661 C C . GLY A 1 89 ? 1.902 4.713 -10.326 1.00 69.75 89 GLY A C 1
ATOM 662 O O . GLY A 1 89 ? 0.728 5.070 -10.559 1.00 69.75 89 GLY A O 1
#

Secondary structure (DSSP, 8-state):
-------TTTTHHHHHHHHHHHHHHHHHHHHHHHHHHHHHHHHHHHHHHHHT---GGG-PPPHHHHHHHHHHHHHHHHHHHHHHTTTT-

Foldseek 3Di:
DDPDDPDPCPCVVLVVVLVVLVVVLVCQLCCQLVVQLVVLVVVVCVVCVVPPVDDPPDDDRDPVSVVSSVCSNVVSNVVSCVVCVVRND

Radius of gyration: 21.25 Å; chains: 1; bounding box: 40×22×69 Å

Sequence (89 aa):
MKNDSDSLFGNLRDDIHAASLELAGTILFLLLGLGGIQASAFSNQAFVGVATGASTANQIHSIPQLLYISASMGLSLLVSVWFFYRVTG

Organism: NCBI:txid456999